Protein AF-A0A9C9KT01-F1 (afdb_monomer)

Structure (mmCIF, N/CA/C/O backbone):
data_AF-A0A9C9KT01-F1
#
_entry.id   AF-A0A9C9KT01-F1
#
loop_
_atom_site.group_PDB
_atom_site.id
_atom_site.type_symbol
_atom_site.label_atom_id
_atom_site.label_alt_id
_atom_site.label_comp_id
_atom_site.label_asym_id
_atom_site.label_entity_id
_atom_site.label_seq_id
_atom_site.pdbx_PDB_ins_code
_atom_site.Cartn_x
_atom_site.Cartn_y
_atom_site.Cartn_z
_atom_site.occupancy
_atom_site.B_iso_or_equiv
_atom_site.auth_seq_id
_atom_site.auth_comp_id
_atom_site.auth_asym_id
_atom_site.auth_atom_id
_atom_site.pdbx_PDB_model_num
ATOM 1 N N . MET A 1 1 ? -8.493 -17.666 -17.784 1.00 66.38 1 MET A N 1
ATOM 2 C CA . MET A 1 1 ? -8.090 -16.288 -17.425 1.00 66.38 1 MET A CA 1
ATOM 3 C C . MET A 1 1 ? -7.582 -15.628 -18.689 1.00 66.38 1 MET A C 1
ATOM 5 O O . MET A 1 1 ? -6.806 -16.264 -19.386 1.00 66.38 1 MET A O 1
ATOM 9 N N . ASP A 1 2 ? -8.059 -14.426 -18.995 1.00 84.88 2 ASP A N 1
ATOM 10 C CA . ASP A 1 2 ? -7.647 -13.659 -20.173 1.00 84.88 2 ASP A CA 1
ATOM 11 C C . ASP A 1 2 ? -6.328 -12.920 -19.881 1.00 84.88 2 ASP A C 1
ATOM 13 O O . ASP A 1 2 ? -6.198 -12.257 -18.849 1.00 84.88 2 ASP A O 1
ATOM 17 N N . ALA A 1 3 ? -5.323 -13.093 -20.740 1.00 85.81 3 ALA A N 1
ATOM 18 C CA . ALA A 1 3 ? -4.012 -12.471 -20.579 1.00 85.81 3 ALA A CA 1
ATOM 19 C C . ALA A 1 3 ? -4.053 -10.963 -20.870 1.00 85.81 3 ALA A C 1
ATOM 21 O O . ALA A 1 3 ? -3.359 -10.196 -20.197 1.00 85.81 3 ALA A O 1
ATOM 22 N N . GLU A 1 4 ? -4.897 -10.528 -21.812 1.00 89.81 4 GLU A N 1
ATOM 23 C CA . GL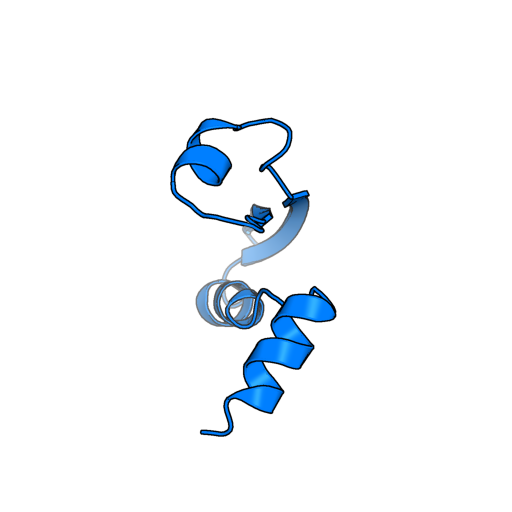U A 1 4 ? -5.043 -9.112 -22.164 1.00 89.81 4 GLU A CA 1
ATOM 24 C C . GLU A 1 4 ? -5.600 -8.313 -20.987 1.00 89.81 4 GLU A C 1
ATOM 26 O O . GLU A 1 4 ? -5.112 -7.227 -20.678 1.00 89.81 4 GLU A O 1
ATOM 31 N N . PHE A 1 5 ? -6.538 -8.904 -20.243 1.00 87.62 5 PHE A N 1
ATOM 32 C CA . PHE A 1 5 ? -7.077 -8.324 -19.016 1.00 87.62 5 PHE A CA 1
ATOM 33 C C . PHE A 1 5 ? -5.981 -7.984 -17.990 1.00 87.62 5 PHE A C 1
ATOM 35 O O . PHE A 1 5 ? -5.972 -6.891 -17.416 1.00 87.62 5 PHE A O 1
ATOM 42 N N . TRP A 1 6 ? -5.039 -8.903 -17.751 1.00 84.44 6 TRP A N 1
ATOM 43 C CA . TRP A 1 6 ? -3.951 -8.679 -16.794 1.00 84.44 6 TRP A CA 1
ATOM 44 C C . TRP A 1 6 ? -2.903 -7.690 -17.316 1.00 84.44 6 TRP A C 1
ATOM 46 O O . TRP A 1 6 ? -2.402 -6.875 -16.538 1.00 84.44 6 TRP A O 1
ATOM 56 N N . LEU A 1 7 ? -2.614 -7.712 -18.621 1.00 85.25 7 LEU A N 1
ATOM 57 C CA . LEU A 1 7 ? -1.722 -6.749 -19.273 1.00 85.25 7 LEU A CA 1
ATOM 58 C C . LEU A 1 7 ? -2.275 -5.321 -19.199 1.00 85.25 7 LEU A C 1
ATOM 60 O O . LEU A 1 7 ? -1.542 -4.409 -18.816 1.00 85.25 7 LEU A O 1
ATOM 64 N N . GLN A 1 8 ? -3.566 -5.132 -19.480 1.00 88.44 8 GLN A N 1
ATOM 65 C CA . GLN A 1 8 ? -4.219 -3.827 -19.402 1.00 88.44 8 GLN A CA 1
ATOM 66 C C . GLN A 1 8 ? -4.154 -3.264 -17.979 1.00 88.44 8 GLN A C 1
ATOM 68 O O . GLN A 1 8 ? -3.732 -2.131 -17.769 1.00 88.44 8 GLN A O 1
ATOM 73 N N . ARG A 1 9 ? -4.465 -4.078 -16.962 1.00 86.88 9 ARG A N 1
ATOM 74 C CA . ARG A 1 9 ? -4.361 -3.642 -15.558 1.00 86.88 9 ARG A CA 1
ATOM 75 C C . ARG A 1 9 ? -2.936 -3.293 -15.142 1.00 86.88 9 ARG A C 1
ATOM 77 O O . ARG A 1 9 ? -2.745 -2.369 -14.348 1.00 86.88 9 ARG A O 1
ATOM 84 N N . TRP A 1 10 ? -1.944 -4.016 -15.662 1.00 83.00 10 TRP A N 1
ATOM 85 C CA . TRP A 1 10 ? -0.539 -3.684 -15.448 1.00 83.00 10 TRP A CA 1
ATOM 86 C C . TRP A 1 10 ? -0.190 -2.312 -16.039 1.00 83.00 10 TRP A C 1
ATOM 88 O O . TRP A 1 10 ? 0.389 -1.480 -15.336 1.00 83.00 10 TRP A O 1
ATOM 98 N N . GLN A 1 1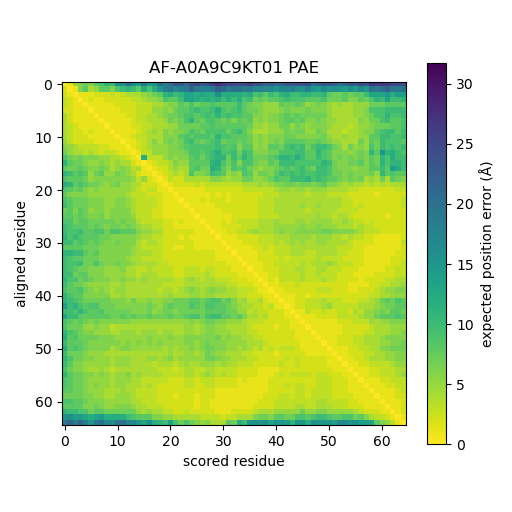1 ? -0.599 -2.048 -17.285 1.00 84.38 11 GLN A N 1
ATOM 99 C CA . GLN A 1 11 ? -0.399 -0.763 -17.968 1.00 84.38 11 GLN A CA 1
ATOM 100 C C . GLN A 1 11 ? -1.121 0.392 -17.261 1.00 84.38 11 GLN A C 1
ATOM 102 O O . GLN A 1 11 ? -0.516 1.432 -17.000 1.00 84.38 11 GLN A O 1
ATOM 107 N N . ASP A 1 12 ? -2.367 0.173 -16.841 1.00 85.94 12 ASP A N 1
ATOM 108 C CA . ASP A 1 12 ? -3.208 1.161 -16.152 1.00 85.94 12 ASP A CA 1
ATOM 109 C C . ASP A 1 12 ? -2.812 1.389 -14.692 1.00 85.94 12 ASP A C 1
ATOM 111 O O . ASP A 1 12 ? -3.490 2.095 -13.942 1.00 85.94 12 ASP A O 1
ATOM 115 N N . LYS A 1 13 ? -1.720 0.763 -14.249 1.00 76.69 13 LYS A N 1
ATOM 116 C CA . LYS A 1 13 ? -1.222 0.834 -12.878 1.00 76.69 13 LYS A CA 1
ATOM 117 C C . LYS A 1 13 ? -2.225 0.349 -11.821 1.00 76.69 13 LYS A C 1
ATOM 119 O O . LYS A 1 13 ? -2.037 0.613 -10.626 1.00 76.69 13 LYS A O 1
ATOM 124 N N . GLN A 1 14 ? -3.216 -0.442 -12.221 1.00 78.25 14 GLN A N 1
ATOM 125 C CA . GLN A 1 14 ? -4.220 -1.045 -11.349 1.00 78.25 14 GLN A CA 1
ATOM 126 C C . GLN A 1 14 ? -3.635 -2.276 -10.649 1.00 78.25 14 GLN A C 1
ATOM 128 O O . GLN A 1 14 ? -4.009 -3.409 -10.921 1.00 78.25 14 GLN A O 1
ATOM 133 N N . THR A 1 15 ? -2.674 -2.055 -9.754 1.00 75.62 15 THR A N 1
ATOM 134 C CA . THR A 1 15 ? -2.097 -3.090 -8.884 1.00 75.62 15 THR A CA 1
ATOM 135 C C . THR A 1 15 ? -2.647 -2.945 -7.466 1.00 75.62 15 THR A C 1
ATOM 137 O O . THR A 1 15 ? -3.181 -1.900 -7.095 1.00 75.62 15 THR A O 1
ATOM 140 N N . GLY A 1 16 ? -2.519 -3.991 -6.646 1.00 76.31 16 GLY A N 1
ATOM 141 C CA . GLY A 1 16 ? -3.021 -3.967 -5.268 1.00 76.31 16 GLY A CA 1
ATOM 142 C C . GLY A 1 16 ? -4.390 -4.624 -5.084 1.00 76.31 16 GLY A C 1
ATOM 143 O O . GLY A 1 16 ? -5.204 -4.163 -4.292 1.00 76.31 16 GLY A O 1
ATOM 144 N N . PHE A 1 17 ? -4.653 -5.735 -5.768 1.00 75.25 17 PHE A N 1
ATOM 145 C CA . PHE A 1 17 ? -5.855 -6.541 -5.509 1.00 75.25 17 PHE A CA 1
ATOM 146 C C . PHE A 1 17 ? -5.894 -7.101 -4.073 1.00 75.25 17 PHE A C 1
ATOM 148 O O . PHE A 1 17 ? -6.968 -7.335 -3.537 1.00 75.25 17 PHE A O 1
ATOM 155 N N . HIS A 1 18 ?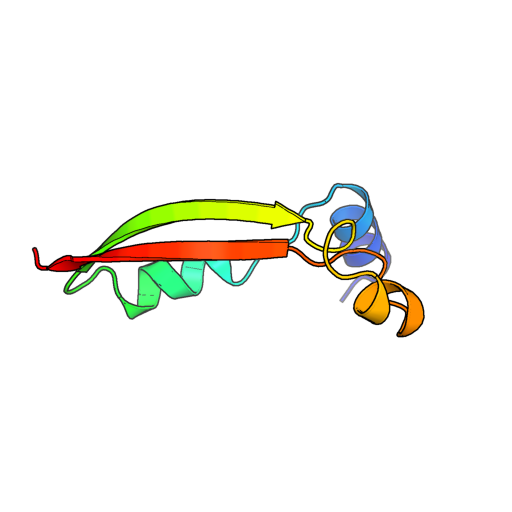 -4.730 -7.220 -3.421 1.00 71.12 18 HIS A N 1
ATOM 156 C CA . HIS A 1 18 ? -4.577 -7.609 -2.013 1.00 71.12 18 HIS A CA 1
ATOM 157 C C . HIS A 1 18 ? -4.848 -6.467 -1.015 1.00 71.12 18 HIS A C 1
ATOM 159 O O . HIS A 1 18 ? -4.824 -6.682 0.190 1.00 71.12 18 HIS A O 1
ATOM 165 N N . LEU A 1 19 ? -5.089 -5.225 -1.455 1.00 79.81 19 LEU A N 1
ATOM 166 C CA . LEU A 1 19 ? -5.271 -4.107 -0.512 1.00 79.81 19 LEU A CA 1
ATOM 167 C C . LEU A 1 19 ? -6.516 -4.250 0.357 1.00 79.81 19 LEU A C 1
ATOM 169 O O . LEU A 1 19 ? -6.577 -3.667 1.441 1.00 79.81 19 LEU A O 1
ATOM 173 N N . GLN A 1 20 ? -7.502 -4.996 -0.134 1.00 88.44 20 GLN A N 1
ATOM 174 C CA . GLN A 1 20 ? -8.706 -5.300 0.616 1.00 88.44 20 GLN A CA 1
ATOM 175 C C . GLN A 1 20 ? -8.419 -6.285 1.757 1.00 88.44 20 GLN A C 1
ATOM 177 O O . GLN A 1 20 ? -8.917 -6.089 2.859 1.00 88.44 20 GLN A O 1
ATOM 182 N N . GLU A 1 21 ? -7.503 -7.232 1.546 1.00 92.06 21 GLU A N 1
ATOM 183 C CA . GLU A 1 21 ? -7.127 -8.258 2.522 1.00 92.06 21 GLU A CA 1
ATOM 184 C C . GLU A 1 21 ? -6.620 -7.656 3.840 1.00 92.06 21 GLU A C 1
ATOM 186 O O . GLU A 1 21 ? -6.990 -8.112 4.917 1.00 92.06 21 GLU A O 1
ATOM 191 N N . VAL A 1 22 ? -5.849 -6.561 3.786 1.00 92.62 22 VAL A N 1
ATOM 192 C CA . VAL A 1 22 ? -5.401 -5.855 5.003 1.00 92.62 22 VAL A CA 1
ATOM 193 C C . VAL A 1 22 ? -6.593 -5.355 5.823 1.00 92.62 22 VAL A C 1
ATOM 195 O O . VAL A 1 22 ? -6.575 -5.415 7.049 1.00 92.62 22 VAL A O 1
ATOM 198 N N . ARG A 1 23 ? -7.647 -4.852 5.175 1.00 92.81 23 ARG A N 1
ATOM 199 C CA . ARG A 1 23 ? -8.848 -4.442 5.908 1.00 92.81 23 ARG A CA 1
ATOM 200 C C . ARG A 1 23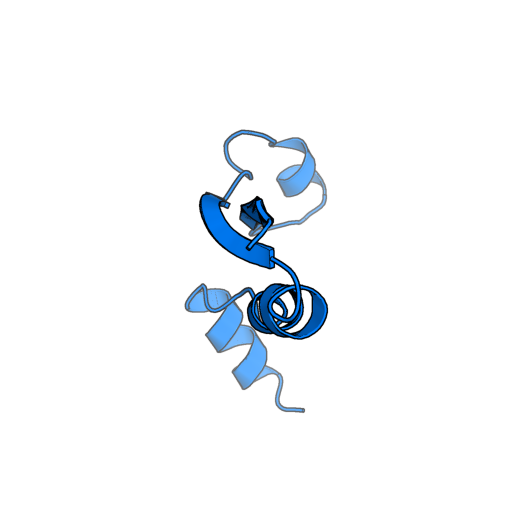 ? -9.578 -5.659 6.444 1.00 92.81 23 ARG A C 1
ATOM 202 O O . ARG A 1 23 ? -9.836 -5.699 7.639 1.00 92.81 23 ARG A O 1
ATOM 209 N N . ASP A 1 24 ? -9.816 -6.650 5.598 1.00 94.56 24 ASP A N 1
ATOM 210 C CA . ASP A 1 24 ? -10.583 -7.844 5.950 1.00 94.56 24 ASP A CA 1
ATOM 211 C C . ASP A 1 24 ? -9.966 -8.601 7.139 1.00 94.56 24 ASP A C 1
ATOM 213 O O . ASP A 1 24 ? -10.685 -9.068 8.021 1.00 94.56 24 ASP A O 1
ATOM 217 N N . LEU A 1 25 ? -8.633 -8.667 7.212 1.00 94.75 25 LEU A N 1
ATOM 218 C CA . LEU A 1 25 ? -7.917 -9.363 8.282 1.00 94.75 25 LEU A CA 1
ATOM 219 C C . LEU A 1 25 ? -7.844 -8.577 9.599 1.00 94.75 25 LEU A C 1
ATOM 221 O O . LEU A 1 25 ? -7.814 -9.186 10.670 1.00 94.75 25 LEU A O 1
ATOM 225 N N . PHE A 1 26 ? -7.779 -7.241 9.554 1.00 95.06 26 PHE A N 1
ATOM 226 C CA . PHE A 1 26 ? -7.413 -6.437 10.730 1.00 95.06 26 PHE A CA 1
ATOM 227 C C . PHE A 1 26 ? -8.501 -5.461 11.209 1.00 95.06 26 PHE A C 1
ATOM 229 O O . PHE A 1 26 ? -8.443 -5.015 12.359 1.00 95.06 26 PHE A O 1
ATOM 236 N N . SER A 1 27 ? -9.519 -5.141 10.401 1.00 94.88 27 SER A N 1
ATOM 237 C CA . SER A 1 27 ? -10.503 -4.093 10.731 1.00 94.88 27 SER A CA 1
ATOM 238 C C . SER A 1 27 ? -11.421 -4.450 11.898 1.00 94.88 27 SER A C 1
ATOM 240 O O . SER A 1 27 ? -12.041 -3.564 12.481 1.00 94.88 27 SER A O 1
ATOM 242 N N . SER A 1 28 ? -11.509 -5.732 12.264 1.00 96.19 28 SER A N 1
ATOM 243 C CA . SER A 1 28 ? -12.338 -6.185 13.385 1.00 96.19 28 SER A CA 1
ATOM 244 C C . SER A 1 28 ? -11.811 -5.738 14.754 1.00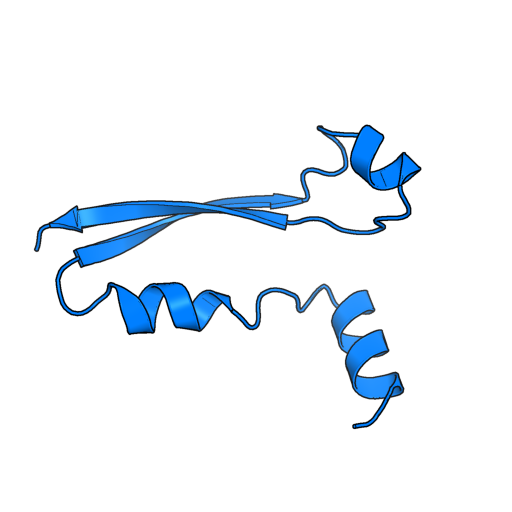 96.19 28 SER A C 1
ATOM 246 O O . SER A 1 28 ? -12.551 -5.783 15.731 1.00 96.19 28 SER A O 1
ATOM 248 N N . ARG A 1 29 ? -10.526 -5.369 14.853 1.00 96.38 29 ARG A N 1
ATOM 249 C CA . ARG A 1 29 ? -9.864 -4.980 16.115 1.00 96.38 29 ARG A CA 1
ATOM 250 C C . ARG A 1 29 ? -9.083 -3.671 16.027 1.00 96.38 29 ARG A C 1
ATOM 252 O O . ARG A 1 29 ? -8.704 -3.122 17.060 1.00 96.38 29 ARG A O 1
ATOM 259 N N . TRP A 1 30 ? -8.817 -3.189 14.817 1.00 97.56 30 TRP A N 1
ATOM 260 C CA . TRP A 1 30 ? -7.938 -2.052 14.578 1.00 97.56 30 TRP A CA 1
ATOM 261 C C . TRP A 1 30 ? -8.597 -1.048 13.637 1.00 97.56 30 TRP A C 1
ATOM 263 O O . TRP A 1 30 ? -9.242 -1.412 12.655 1.00 97.56 30 TRP A O 1
ATOM 273 N N . SER A 1 31 ? -8.398 0.236 13.914 1.00 96.44 31 SER 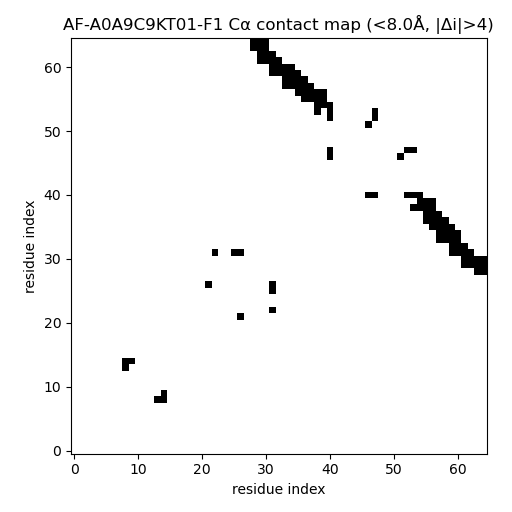A N 1
ATOM 274 C CA . SER A 1 31 ? -8.573 1.296 12.928 1.00 96.44 31 SER A CA 1
ATOM 275 C C . SER A 1 31 ? -7.337 1.334 12.034 1.00 96.44 31 SER A C 1
ATOM 277 O O . SER A 1 31 ? -6.210 1.446 12.520 1.00 96.44 31 SER A O 1
ATOM 279 N N . ILE A 1 32 ? -7.544 1.209 10.725 1.00 95.88 32 ILE A N 1
ATOM 280 C CA . ILE A 1 32 ? -6.471 1.067 9.741 1.00 95.88 32 ILE A CA 1
ATOM 281 C C . ILE A 1 32 ? -6.408 2.330 8.893 1.00 95.88 32 ILE A C 1
ATOM 283 O O . ILE A 1 32 ? -7.369 2.678 8.203 1.00 95.88 32 ILE A O 1
ATOM 287 N N . ARG A 1 33 ? -5.243 2.977 8.865 1.00 95.25 33 ARG A N 1
ATOM 288 C CA . ARG A 1 33 ? -4.976 4.125 7.997 1.00 95.25 33 ARG A CA 1
ATOM 289 C C . ARG A 1 33 ? -3.741 3.864 7.153 1.00 95.25 33 ARG A C 1
ATOM 291 O O . ARG A 1 33 ? -2.670 3.604 7.686 1.00 95.25 33 ARG A O 1
ATOM 298 N N . ARG A 1 34 ? -3.863 3.978 5.831 1.00 94.06 34 ARG A N 1
ATOM 299 C CA . ARG A 1 34 ? -2.694 3.961 4.946 1.00 94.06 34 ARG A CA 1
ATOM 300 C C . ARG A 1 34 ? -1.959 5.293 5.076 1.00 94.06 34 ARG A C 1
ATOM 302 O O . ARG A 1 34 ? -2.581 6.343 4.931 1.00 94.06 34 ARG A O 1
ATOM 309 N N . VAL A 1 35 ? -0.667 5.238 5.371 1.00 96.44 35 VAL A N 1
ATOM 310 C CA . VAL A 1 35 ? 0.185 6.419 5.592 1.00 96.44 35 VAL A CA 1
ATOM 311 C C . VAL A 1 35 ? 1.239 6.604 4.506 1.00 96.44 35 VAL A C 1
ATOM 313 O O . VAL A 1 35 ? 1.785 7.692 4.385 1.00 96.44 35 VAL A O 1
ATOM 316 N N . TYR A 1 36 ? 1.493 5.570 3.703 1.00 93.69 36 TYR A N 1
ATOM 317 C CA . TYR A 1 36 ? 2.440 5.613 2.594 1.00 93.69 36 TYR A CA 1
ATOM 318 C C . TYR A 1 36 ? 1.960 4.716 1.451 1.00 93.69 36 TYR A C 1
ATOM 320 O O . TYR A 1 36 ? 1.386 3.652 1.708 1.00 93.69 36 TYR A O 1
ATOM 328 N N . ASP A 1 37 ? 2.165 5.160 0.211 1.00 91.12 37 ASP A N 1
ATOM 329 C CA . ASP A 1 37 ? 1.870 4.412 -1.012 1.00 91.12 37 ASP A CA 1
ATOM 330 C C . ASP A 1 37 ? 2.669 4.982 -2.190 1.00 91.12 37 ASP A C 1
ATOM 332 O O . ASP A 1 37 ? 2.254 5.969 -2.796 1.00 91.12 37 ASP A O 1
ATOM 336 N N . GLU A 1 38 ? 3.806 4.373 -2.519 1.00 90.00 38 GLU A N 1
ATOM 337 C CA . GLU A 1 38 ? 4.662 4.853 -3.607 1.00 90.00 38 GLU A CA 1
ATOM 338 C C . GLU A 1 38 ? 5.270 3.710 -4.414 1.00 90.00 38 GLU A C 1
ATOM 340 O O . GLU A 1 38 ? 5.405 2.584 -3.938 1.00 90.00 38 GLU A O 1
ATOM 345 N N . ASP A 1 39 ? 5.624 4.008 -5.664 1.00 89.94 39 ASP A N 1
ATOM 346 C CA . ASP A 1 39 ? 6.473 3.139 -6.474 1.00 89.94 39 ASP A CA 1
ATOM 347 C C . ASP A 1 39 ? 7.936 3.351 -6.071 1.00 89.94 39 ASP A C 1
ATOM 349 O O . ASP A 1 39 ? 8.502 4.426 -6.279 1.00 89.94 39 ASP A O 1
ATOM 353 N N . ILE A 1 40 ? 8.548 2.329 -5.480 1.00 92.00 40 ILE A N 1
ATOM 354 C CA . ILE A 1 40 ? 9.882 2.441 -4.887 1.00 92.00 40 ILE A CA 1
ATOM 355 C C . ILE A 1 40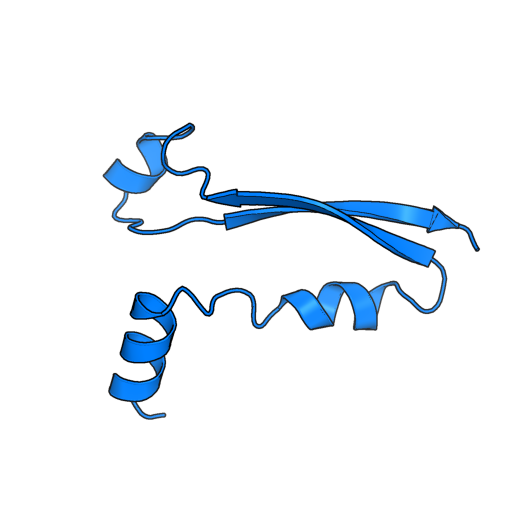 ? 11.007 2.173 -5.883 1.00 92.00 40 ILE A C 1
ATOM 357 O O . ILE A 1 40 ? 12.177 2.295 -5.525 1.00 92.00 40 ILE A O 1
ATOM 361 N N . LEU A 1 41 ? 10.706 1.838 -7.143 1.00 91.81 41 LEU A N 1
ATOM 362 C CA . LEU A 1 41 ? 11.748 1.443 -8.094 1.00 91.81 41 LEU A CA 1
ATOM 363 C C . LEU A 1 41 ? 12.751 2.556 -8.423 1.00 91.81 41 LEU A C 1
ATOM 365 O O . LEU A 1 41 ? 13.845 2.260 -8.894 1.00 91.81 41 LEU A O 1
ATOM 369 N N . ALA A 1 42 ? 12.400 3.827 -8.204 1.00 85.94 42 ALA A N 1
ATOM 370 C CA . ALA A 1 42 ? 13.355 4.932 -8.317 1.00 85.94 42 ALA A CA 1
ATOM 371 C C . ALA A 1 42 ? 14.350 4.976 -7.143 1.00 85.94 42 ALA A C 1
ATOM 373 O O . ALA A 1 42 ? 15.479 5.424 -7.315 1.00 85.94 42 ALA A O 1
ATOM 374 N N . ARG A 1 43 ? 13.931 4.510 -5.961 1.00 89.75 43 ARG A N 1
ATOM 375 C CA . ARG A 1 43 ? 14.727 4.497 -4.725 1.00 89.75 43 ARG A CA 1
ATOM 376 C C . ARG A 1 43 ? 15.546 3.212 -4.579 1.00 89.75 43 ARG A C 1
ATOM 378 O O . ARG A 1 43 ? 16.601 3.234 -3.961 1.00 89.75 43 ARG A O 1
ATOM 385 N N . GLU A 1 44 ? 15.077 2.114 -5.171 1.00 91.75 44 GLU A N 1
ATOM 386 C CA . GLU A 1 44 ? 15.646 0.768 -5.035 1.00 91.75 44 GLU A CA 1
ATOM 387 C C . GLU A 1 44 ? 15.949 0.139 -6.417 1.00 91.75 44 GLU A C 1
ATOM 389 O O . GLU A 1 44 ? 15.259 -0.791 -6.854 1.00 91.75 44 GLU A O 1
ATOM 394 N N . PRO A 1 45 ? 16.980 0.622 -7.139 1.00 88.31 45 PRO A N 1
ATOM 395 C CA . PRO A 1 45 ? 17.243 0.244 -8.534 1.00 88.31 45 PRO A CA 1
ATOM 396 C C . PRO A 1 45 ? 17.534 -1.251 -8.738 1.00 88.31 45 PRO A C 1
ATOM 398 O O . PRO A 1 45 ? 17.184 -1.799 -9.784 1.00 88.31 45 PRO A O 1
ATOM 401 N N . ARG A 1 46 ? 18.049 -1.949 -7.716 1.00 94.31 46 ARG A N 1
ATOM 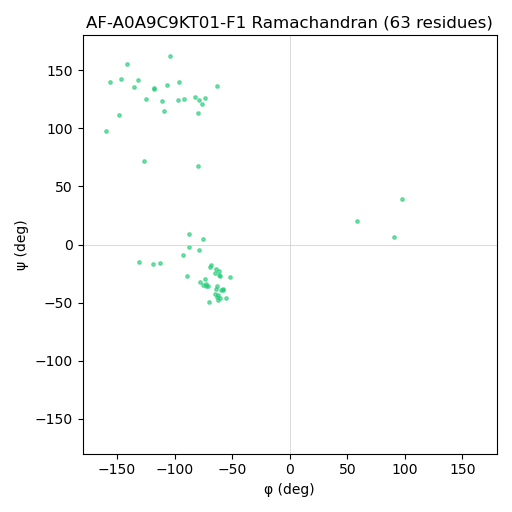402 C CA . ARG A 1 46 ? 18.280 -3.408 -7.727 1.00 94.31 46 ARG A CA 1
ATOM 403 C C . ARG A 1 46 ? 17.051 -4.232 -8.132 1.00 94.31 46 ARG A C 1
ATOM 405 O O . ARG A 1 46 ? 17.177 -5.337 -8.650 1.00 94.31 46 ARG A O 1
ATOM 412 N N . PHE A 1 47 ? 15.840 -3.727 -7.885 1.00 93.62 47 PHE A N 1
ATOM 413 C CA . PHE A 1 47 ? 14.609 -4.407 -8.286 1.00 93.62 47 PHE A CA 1
ATOM 414 C C . PHE A 1 47 ? 14.349 -4.291 -9.792 1.00 93.62 47 PHE A C 1
ATOM 416 O O . PHE A 1 47 ? 13.895 -5.262 -10.399 1.00 93.62 47 PHE A O 1
ATOM 423 N N . ARG A 1 48 ? 14.713 -3.160 -10.413 1.00 92.50 48 ARG A N 1
ATOM 424 C CA . ARG A 1 48 ? 14.679 -3.003 -11.876 1.00 92.50 48 ARG A CA 1
ATOM 425 C C . ARG A 1 48 ? 15.671 -3.930 -12.559 1.00 92.50 48 ARG A C 1
ATOM 427 O O . ARG A 1 48 ? 15.319 -4.576 -13.538 1.00 92.50 48 ARG A O 1
ATOM 434 N N . GLU A 1 49 ? 16.876 -4.049 -12.006 1.00 93.75 49 GLU A N 1
ATOM 435 C CA . GLU A 1 49 ? 17.920 -4.954 -12.513 1.00 93.75 49 GLU A CA 1
ATOM 436 C C . GLU A 1 49 ? 17.478 -6.426 -12.497 1.00 93.75 49 GLU A C 1
ATOM 438 O O . GLU A 1 49 ? 17.899 -7.218 -13.333 1.00 93.75 49 GLU A O 1
ATOM 443 N N . ARG A 1 50 ? 16.563 -6.788 -11.590 1.00 94.38 50 ARG A N 1
ATOM 444 C CA . ARG A 1 50 ? 15.944 -8.121 -11.512 1.00 94.38 50 ARG A CA 1
ATOM 445 C C . ARG A 1 50 ? 14.698 -8.282 -12.391 1.00 94.38 50 ARG A C 1
ATOM 447 O O . ARG A 1 50 ? 13.998 -9.284 -12.269 1.00 94.38 50 ARG A O 1
ATOM 454 N N . GLY A 1 51 ? 14.412 -7.311 -13.257 1.00 91.81 51 GLY A N 1
ATOM 455 C CA . GLY A 1 51 ? 13.320 -7.360 -14.230 1.00 91.81 51 GLY A CA 1
ATOM 456 C C . GLY A 1 51 ? 11.984 -6.799 -13.740 1.00 91.81 51 GLY A C 1
ATOM 457 O O . GLY A 1 51 ? 10.995 -6.893 -14.467 1.00 91.81 51 GLY A O 1
ATOM 458 N N . LEU A 1 52 ? 11.912 -6.201 -12.543 1.00 91.12 52 LEU A N 1
ATOM 459 C CA . LEU A 1 52 ? 10.680 -5.547 -12.099 1.00 91.12 52 LEU A CA 1
ATOM 460 C C . LEU A 1 52 ? 10.511 -4.199 -12.803 1.00 91.12 52 LEU A C 1
ATOM 462 O O . LEU A 1 52 ? 11.323 -3.290 -12.652 1.00 91.12 52 LEU A O 1
ATOM 466 N N . SER A 1 53 ? 9.408 -4.050 -13.532 1.00 87.75 53 SER A N 1
ATOM 467 C CA . SER A 1 53 ? 9.014 -2.783 -14.160 1.00 87.75 53 SER A CA 1
ATOM 468 C C . SER A 1 53 ? 8.084 -1.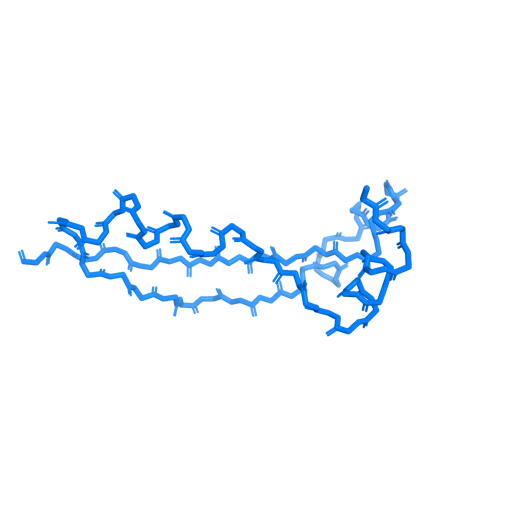938 -13.283 1.00 87.75 53 SER A C 1
ATOM 470 O O . SER A 1 53 ? 7.853 -0.772 -13.598 1.00 87.75 53 SER A O 1
ATOM 472 N N . ARG A 1 54 ? 7.592 -2.491 -12.162 1.00 86.44 54 ARG A N 1
ATOM 473 C CA . ARG A 1 54 ? 6.851 -1.755 -11.126 1.00 86.44 54 ARG A CA 1
ATOM 474 C C . ARG A 1 54 ? 6.924 -2.431 -9.753 1.00 86.44 54 ARG A C 1
ATOM 476 O O . ARG A 1 54 ? 6.795 -3.651 -9.676 1.00 86.44 54 ARG A O 1
ATOM 483 N N . MET A 1 55 ? 7.064 -1.653 -8.675 1.00 89.12 55 MET A N 1
ATOM 484 C CA . MET A 1 55 ? 6.978 -2.155 -7.296 1.00 89.12 55 MET A CA 1
ATOM 485 C C . MET A 1 55 ? 6.410 -1.084 -6.366 1.00 89.12 55 MET A C 1
ATOM 487 O O . MET A 1 55 ? 7.070 -0.090 -6.088 1.00 89.12 55 MET A O 1
ATOM 491 N N . ASN A 1 56 ? 5.193 -1.299 -5.863 1.00 88.44 56 ASN A N 1
ATOM 492 C CA . ASN A 1 56 ? 4.567 -0.384 -4.913 1.00 88.44 56 ASN A CA 1
ATOM 493 C C . ASN A 1 56 ? 4.764 -0.857 -3.475 1.00 88.44 56 ASN A C 1
ATOM 495 O O . ASN A 1 56 ? 4.329 -1.953 -3.126 1.00 88.44 56 ASN A O 1
ATOM 499 N N . GLU A 1 57 ? 5.339 0.002 -2.643 1.00 91.00 57 GLU A N 1
ATOM 500 C CA . GLU A 1 57 ? 5.367 -0.176 -1.197 1.00 91.00 57 GLU A CA 1
ATOM 501 C C . GLU A 1 57 ? 4.218 0.604 -0.565 1.00 91.00 57 GLU A C 1
ATOM 503 O O . GLU A 1 57 ? 3.902 1.724 -0.974 1.00 91.00 57 GLU A O 1
ATOM 508 N N . LYS A 1 58 ? 3.575 0.002 0.436 1.00 91.81 58 LYS A N 1
ATOM 509 C CA . LYS A 1 58 ? 2.494 0.637 1.185 1.00 91.81 58 LYS A CA 1
ATOM 510 C C . LYS A 1 58 ? 2.682 0.390 2.667 1.00 91.81 58 LYS A C 1
ATOM 512 O O . LYS A 1 58 ? 2.931 -0.739 3.078 1.00 91.81 58 LYS A O 1
ATOM 517 N N . VAL A 1 59 ? 2.498 1.438 3.461 1.00 93.88 59 VAL A N 1
ATOM 518 C CA . VAL A 1 59 ? 2.594 1.367 4.923 1.00 93.88 59 VAL A CA 1
ATOM 519 C C . VAL A 1 59 ? 1.249 1.730 5.527 1.00 93.88 59 VAL A C 1
ATOM 521 O O . VAL A 1 59 ? 0.606 2.708 5.128 1.00 93.88 59 VAL A O 1
ATOM 524 N N . TYR A 1 60 ? 0.831 0.937 6.507 1.00 95.50 60 TYR A N 1
ATOM 525 C CA . TYR A 1 60 ? -0.412 1.113 7.241 1.00 95.50 60 TYR A CA 1
ATOM 526 C C . TYR A 1 60 ? -0.111 1.350 8.716 1.00 95.50 60 TYR A C 1
ATOM 528 O O . TYR A 1 60 ? 0.676 0.630 9.322 1.00 95.50 60 TYR A O 1
ATOM 536 N N . LEU A 1 61 ? -0.768 2.351 9.292 1.00 96.88 61 LEU A N 1
ATOM 537 C CA . LEU A 1 61 ? -0.853 2.546 10.728 1.00 96.88 61 LEU A CA 1
ATOM 538 C C . LEU A 1 61 ? -2.107 1.836 11.242 1.00 96.88 61 LEU A C 1
ATOM 540 O O . LEU A 1 61 ? -3.210 2.108 10.758 1.00 96.88 61 LEU A O 1
ATOM 544 N N . LEU A 1 62 ? -1.928 0.946 12.216 1.00 97.12 62 LEU A N 1
ATOM 545 C CA . LEU A 1 62 ? -3.004 0.239 12.904 1.00 97.12 62 LEU A CA 1
ATOM 546 C C . LEU A 1 62 ? -3.110 0.787 14.325 1.00 97.12 62 LEU A C 1
ATOM 548 O O . LEU A 1 62 ? -2.198 0.613 15.129 1.00 97.12 62 LEU A O 1
ATOM 552 N N . ASN A 1 63 ? -4.231 1.432 14.630 1.00 96.50 63 ASN A N 1
ATOM 553 C CA . ASN A 1 63 ? -4.528 1.941 15.964 1.00 96.50 63 ASN A CA 1
ATOM 554 C C . ASN A 1 63 ? -5.595 1.073 16.612 1.00 96.50 63 ASN A C 1
ATOM 556 O O . ASN A 1 63 ? -6.562 0.682 15.956 1.00 96.50 63 ASN A O 1
ATOM 560 N N . LYS A 1 64 ? -5.418 0.758 17.895 1.00 92.50 64 LYS A N 1
ATOM 561 C CA . LYS A 1 64 ? -6.435 0.020 18.640 1.00 92.50 64 LYS A CA 1
ATOM 562 C C . LYS A 1 64 ? -7.701 0.876 18.710 1.00 92.50 64 LYS A C 1
ATOM 564 O O . LYS A 1 64 ? -7.595 2.091 18.888 1.00 92.50 64 LYS A O 1
ATOM 569 N N . GLN A 1 65 ? -8.849 0.243 18.488 1.00 79.94 65 GLN A N 1
ATOM 570 C CA . GLN A 1 65 ? -10.150 0.876 18.703 1.00 79.94 65 GLN A CA 1
ATOM 571 C C . GLN A 1 65 ? -10.406 1.089 20.196 1.00 79.94 65 GLN A C 1
ATOM 573 O O . GLN A 1 65 ? -9.896 0.270 21.002 1.00 79.94 65 GLN A O 1
#

pLDDT: mean 89.26, std 6.76, range [66.38, 97.56]

Solvent-accessible surface area (backbone atoms only — not comparable to full-atom values): 4126 Å² total; per-residue (Å²): 135,66,66,65,62,56,50,50,31,59,73,71,63,64,72,64,88,63,62,57,51,61,47,74,74,40,52,92,63,27,47,78,42,80,79,45,77,45,69,44,49,86,82,43,53,72,48,44,78,73,69,47,90,76,47,75,50,71,42,71,49,74,41,78,112

Mean predicted aligned error: 5.02 Å

Foldseek 3Di:
DDPVVVVVCVVVVVDPPCVVVVCVVQVVFWDKDKDDWDWCCVVPVVVVVVVDPTDIDIDIDTHGD

Radius of gyration: 14.95 Å; Cα contacts (8 Å, |Δi|>4): 58; chains: 1; bounding box: 31×23×41 Å

Secondary structure (DSSP, 8-state):
--HHHHHHHHHTT---TTHHHHHHHHTTTEEEEEEEEEEGGGT-THHHHTT-S--EEEEEEEEE-

Sequence (65 aa):
MDAEFWLQRWQDKQTGFHLQEVRDLFSSRWSIRRVYDEDILAREPRFRERGLSRMNEKVYLLNKQ